Protein AF-A0A505ITY5-F1 (afdb_monomer_lite)

Structure (mmCIF, N/CA/C/O backbone):
data_AF-A0A505ITY5-F1
#
_entry.id   AF-A0A505ITY5-F1
#
loop_
_atom_site.group_PDB
_atom_site.id
_atom_site.type_symbol
_atom_site.label_atom_id
_atom_site.label_alt_id
_atom_site.label_comp_id
_atom_site.label_asym_id
_atom_site.label_entity_id
_atom_site.label_seq_id
_atom_site.pdbx_PDB_ins_code
_atom_site.Cartn_x
_atom_site.Cartn_y
_atom_site.Cartn_z
_atom_site.occupancy
_atom_site.B_iso_or_equiv
_atom_site.auth_seq_id
_atom_site.auth_comp_id
_atom_site.auth_asym_id
_atom_site.auth_atom_id
_atom_site.pdbx_PDB_model_num
ATOM 1 N N . MET A 1 1 ? 16.862 3.957 -28.356 1.00 78.31 1 MET A N 1
ATOM 2 C CA . MET A 1 1 ? 16.443 3.622 -26.975 1.00 78.31 1 MET A CA 1
ATOM 3 C C . MET A 1 1 ? 14.935 3.492 -26.855 1.00 78.31 1 MET A C 1
ATOM 5 O O . MET A 1 1 ? 14.497 2.538 -26.236 1.00 78.31 1 MET A O 1
ATOM 9 N N . GLU A 1 2 ? 14.154 4.356 -27.504 1.00 84.06 2 GLU A N 1
ATOM 10 C CA . GLU A 1 2 ? 12.683 4.319 -27.469 1.00 84.06 2 GLU A CA 1
ATOM 11 C C . GLU A 1 2 ? 12.071 2.951 -27.827 1.00 84.06 2 GLU A C 1
ATOM 13 O O . GLU A 1 2 ? 11.257 2.447 -27.065 1.00 84.06 2 GLU A O 1
ATOM 18 N N . ILE A 1 3 ? 12.559 2.287 -28.886 1.00 87.94 3 ILE A N 1
ATOM 19 C CA . ILE A 1 3 ? 12.124 0.929 -29.291 1.00 87.94 3 ILE A CA 1
ATOM 20 C C . ILE A 1 3 ? 12.346 -0.120 -28.182 1.00 87.94 3 ILE A C 1
ATOM 22 O O . ILE A 1 3 ? 11.556 -1.040 -28.003 1.00 87.94 3 ILE A O 1
ATOM 26 N N . VAL A 1 4 ? 13.437 0.004 -27.422 1.00 89.62 4 VAL A N 1
ATOM 27 C CA . VAL A 1 4 ? 13.762 -0.921 -26.322 1.00 89.62 4 VAL A CA 1
ATOM 28 C C . VAL A 1 4 ? 12.863 -0.639 -25.123 1.00 89.62 4 VAL A C 1
ATOM 30 O O . VAL A 1 4 ? 12.391 -1.569 -24.475 1.00 89.62 4 VAL A O 1
ATOM 33 N N . GLU A 1 5 ? 12.617 0.638 -24.825 1.00 88.31 5 GLU A N 1
ATOM 34 C CA . GLU A 1 5 ? 11.737 1.045 -23.731 1.00 88.31 5 GLU A CA 1
ATOM 35 C C . GLU A 1 5 ? 10.277 0.655 -23.982 1.00 88.31 5 GLU A C 1
ATOM 37 O O . GLU A 1 5 ? 9.634 0.147 -23.061 1.00 88.31 5 GLU A O 1
ATOM 42 N N . SER A 1 6 ? 9.768 0.842 -25.205 1.00 89.44 6 SER A N 1
ATOM 43 C CA . SER A 1 6 ? 8.417 0.411 -25.582 1.00 89.44 6 SER A CA 1
ATOM 44 C C . SER A 1 6 ? 8.291 -1.105 -25.491 1.00 89.44 6 SER A C 1
ATOM 46 O O . SER A 1 6 ? 7.413 -1.596 -24.791 1.00 89.44 6 SER A O 1
ATOM 48 N N . PHE A 1 7 ? 9.248 -1.849 -26.052 1.00 92.62 7 PHE A N 1
ATOM 49 C CA . PHE A 1 7 ? 9.270 -3.307 -25.959 1.00 92.62 7 PHE A CA 1
ATOM 50 C C . PHE A 1 7 ? 9.279 -3.808 -24.507 1.00 92.62 7 PHE A C 1
ATOM 52 O O . PHE A 1 7 ? 8.500 -4.690 -24.150 1.00 92.62 7 PHE A O 1
ATOM 59 N N . ILE A 1 8 ? 10.119 -3.228 -23.640 1.00 91.00 8 ILE A N 1
ATOM 60 C CA . ILE A 1 8 ? 10.163 -3.581 -22.212 1.00 91.00 8 ILE A CA 1
ATOM 61 C C . ILE A 1 8 ? 8.821 -3.304 -21.524 1.00 91.00 8 ILE A C 1
ATOM 63 O O . ILE A 1 8 ? 8.371 -4.123 -20.715 1.00 91.00 8 ILE A O 1
ATOM 67 N N . SER A 1 9 ? 8.187 -2.174 -21.835 1.00 87.12 9 SER A N 1
ATOM 68 C CA . SER A 1 9 ? 6.898 -1.775 -21.268 1.00 87.12 9 SER A CA 1
ATOM 69 C C . SER A 1 9 ? 5.759 -2.693 -21.722 1.00 87.12 9 SER A C 1
ATOM 71 O O . SER A 1 9 ? 5.058 -3.262 -20.880 1.00 87.12 9 SER A O 1
ATOM 73 N N . ASP A 1 10 ? 5.614 -2.891 -23.032 1.00 89.31 10 ASP A N 1
ATOM 74 C CA . ASP A 1 10 ? 4.511 -3.631 -23.655 1.00 89.31 10 ASP A CA 1
ATOM 75 C C . ASP A 1 10 ? 4.533 -5.107 -23.251 1.00 89.31 10 ASP A C 1
ATOM 77 O O . ASP A 1 10 ? 3.523 -5.683 -22.839 1.00 89.31 10 ASP A O 1
ATOM 81 N N . GLU A 1 11 ? 5.724 -5.707 -23.251 1.00 89.94 11 GLU A N 1
ATOM 82 C CA . GLU A 1 11 ? 5.928 -7.098 -22.854 1.00 89.94 11 GLU A CA 1
ATOM 83 C C . GLU A 1 11 ? 6.046 -7.284 -21.333 1.00 89.94 11 GLU A C 1
ATOM 85 O O . GLU A 1 11 ? 6.243 -8.412 -20.857 1.00 89.94 11 GLU A O 1
ATOM 90 N N . LYS A 1 12 ? 5.922 -6.198 -20.554 1.00 87.88 12 LYS A N 1
ATOM 91 C CA . LYS A 1 12 ? 6.023 -6.173 -19.085 1.00 87.88 12 LYS A CA 1
AT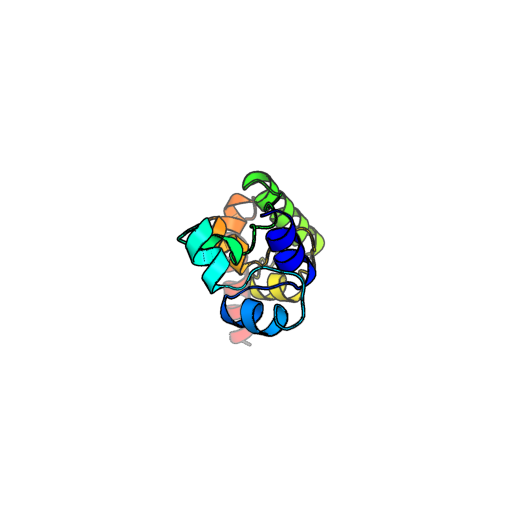OM 92 C C . LYS A 1 12 ? 7.301 -6.855 -18.580 1.00 87.88 12 LYS A C 1
ATOM 94 O O . LYS A 1 12 ? 7.276 -7.625 -17.614 1.00 87.88 12 LYS A O 1
ATOM 99 N N . ILE A 1 13 ? 8.425 -6.589 -19.241 1.00 90.56 13 ILE A N 1
ATOM 100 C CA . ILE A 1 13 ? 9.725 -7.200 -18.958 1.00 90.56 13 ILE A CA 1
ATOM 101 C C . ILE A 1 13 ? 10.312 -6.589 -17.681 1.00 90.56 13 ILE A C 1
ATOM 103 O O . ILE A 1 13 ? 10.485 -5.381 -17.570 1.00 90.56 13 ILE A O 1
ATOM 107 N N . ARG A 1 14 ? 10.643 -7.437 -16.698 1.00 86.81 14 ARG A N 1
ATOM 108 C CA . ARG A 1 14 ? 11.134 -7.002 -15.370 1.00 86.81 14 ARG A CA 1
ATOM 109 C C . ARG A 1 14 ? 12.539 -7.482 -15.019 1.00 86.81 14 ARG A C 1
ATOM 111 O O . ARG A 1 14 ? 13.006 -7.266 -13.904 1.00 86.81 14 ARG A O 1
ATOM 118 N N . SER A 1 15 ? 13.207 -8.191 -15.923 1.00 91.56 15 SER A N 1
ATOM 119 C CA . SER A 1 15 ? 14.556 -8.702 -15.685 1.00 91.56 15 SER A CA 1
ATOM 120 C C . SER A 1 15 ? 15.318 -8.901 -16.988 1.00 91.56 15 SER A C 1
ATOM 122 O O 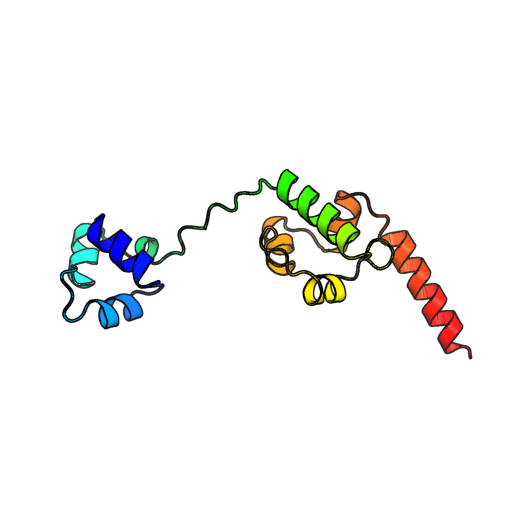. SER A 1 15 ? 14.719 -9.133 -18.036 1.00 91.56 15 SER A O 1
ATOM 124 N N . GLN A 1 16 ? 16.650 -8.877 -16.893 1.00 93.25 16 GLN A N 1
ATOM 125 C CA . GLN A 1 16 ? 17.561 -9.149 -18.012 1.00 93.25 16 GLN A CA 1
ATOM 126 C C . GLN A 1 16 ? 17.268 -10.505 -18.671 1.00 93.25 16 GLN A C 1
ATOM 128 O O . GLN A 1 16 ? 17.173 -10.591 -19.888 1.00 93.25 16 GLN A O 1
ATOM 133 N N . ARG A 1 17 ? 17.036 -11.548 -17.863 1.00 92.31 17 ARG A N 1
ATOM 134 C CA . ARG A 1 17 ? 16.710 -12.889 -18.367 1.00 92.31 17 ARG A CA 1
ATOM 135 C C . ARG A 1 17 ? 15.387 -12.914 -19.133 1.00 92.31 17 ARG A C 1
ATOM 137 O O . ARG A 1 17 ? 15.302 -13.537 -20.180 1.00 92.31 17 ARG A O 1
ATOM 144 N N . ASN A 1 18 ? 14.358 -12.240 -18.616 1.00 93.25 18 ASN A N 1
ATOM 145 C CA . ASN A 1 18 ? 13.060 -12.158 -19.290 1.00 93.25 18 ASN A CA 1
ATOM 146 C C . ASN A 1 18 ? 13.190 -11.409 -20.628 1.00 93.25 18 ASN A C 1
ATOM 148 O O . ASN A 1 18 ? 12.643 -11.857 -21.632 1.00 93.25 18 ASN A O 1
ATOM 152 N N . TYR A 1 19 ? 13.993 -10.339 -20.653 1.00 94.69 19 TYR A N 1
ATOM 153 C CA . TYR A 1 19 ? 14.315 -9.612 -21.877 1.00 94.69 19 TYR A CA 1
ATOM 154 C C . TYR A 1 19 ? 14.955 -10.514 -22.926 1.00 94.69 19 TYR A C 1
ATOM 156 O O . TYR A 1 19 ? 14.466 -10.571 -24.045 1.00 94.69 19 TYR A O 1
ATOM 164 N N . GLU A 1 20 ? 16.009 -11.248 -22.563 1.00 93.56 20 GLU A N 1
ATOM 165 C CA . GLU A 1 20 ? 16.706 -12.135 -23.497 1.00 93.56 20 GLU A CA 1
ATOM 166 C C . GLU A 1 20 ? 15.779 -13.200 -24.072 1.00 93.56 20 GLU A C 1
ATOM 168 O O . GLU A 1 20 ? 15.774 -13.389 -25.283 1.00 93.56 20 GLU A O 1
ATOM 173 N N . THR A 1 21 ? 14.946 -13.833 -23.240 1.00 94.31 21 THR A N 1
ATOM 174 C CA . THR A 1 21 ? 13.972 -14.826 -23.711 1.00 94.31 21 THR A CA 1
ATOM 175 C C . THR A 1 21 ? 12.969 -14.223 -24.697 1.00 94.31 21 THR A C 1
ATOM 177 O O . THR A 1 21 ? 12.650 -14.855 -25.700 1.00 94.31 21 THR A O 1
ATOM 180 N N . LYS A 1 22 ? 12.456 -13.017 -24.427 1.00 93.12 22 LYS A N 1
ATOM 181 C CA . LYS A 1 22 ? 11.422 -12.385 -25.260 1.00 93.12 22 LYS A CA 1
ATOM 182 C C . LYS A 1 22 ? 11.965 -11.679 -26.501 1.00 93.12 22 LYS A C 1
ATOM 184 O O . LYS A 1 22 ? 11.226 -11.514 -27.465 1.00 93.12 22 LYS A O 1
ATOM 189 N N . ALA A 1 23 ? 13.222 -11.248 -26.473 1.00 92.56 23 ALA A N 1
ATOM 190 C CA . ALA A 1 23 ? 13.877 -10.560 -27.581 1.00 92.56 23 ALA A CA 1
ATOM 191 C C . ALA A 1 23 ? 14.215 -11.501 -28.750 1.00 92.56 23 ALA A C 1
ATOM 193 O O . ALA A 1 23 ? 14.454 -11.032 -29.860 1.00 92.56 23 ALA A O 1
ATOM 194 N N . VAL A 1 24 ? 14.237 -12.823 -28.530 1.00 91.12 24 VAL A N 1
ATOM 195 C CA . VAL A 1 24 ? 14.524 -13.799 -29.591 1.00 91.12 24 VAL A CA 1
ATOM 196 C C . VAL A 1 24 ? 13.496 -13.676 -30.718 1.00 91.12 24 VAL A C 1
ATOM 198 O O . VAL A 1 24 ? 12.294 -13.796 -30.494 1.00 91.12 24 VAL A O 1
ATOM 201 N N . GLY A 1 25 ? 13.978 -13.444 -31.942 1.00 88.38 25 GLY A N 1
ATOM 202 C CA . GLY A 1 25 ? 13.126 -13.297 -33.126 1.00 88.38 25 GLY A CA 1
ATOM 203 C C . GLY A 1 25 ? 12.347 -11.978 -33.187 1.00 88.38 25 GLY A C 1
ATOM 204 O O . GLY A 1 25 ? 11.442 -11.846 -34.008 1.00 88.38 25 GLY A O 1
ATOM 205 N N . ARG A 1 26 ? 12.674 -11.006 -32.329 1.00 90.31 26 ARG A N 1
ATOM 206 C CA . ARG A 1 26 ? 12.122 -9.648 -32.360 1.00 90.31 26 ARG A CA 1
ATOM 207 C C . ARG A 1 26 ? 13.154 -8.673 -32.916 1.00 90.31 26 ARG A C 1
ATOM 209 O O . ARG A 1 26 ? 14.354 -8.869 -32.742 1.00 90.31 26 ARG A O 1
ATOM 216 N N . ASP A 1 27 ? 12.674 -7.600 -33.536 1.00 91.88 27 ASP A N 1
ATOM 217 C CA . ASP A 1 27 ? 13.519 -6.508 -34.032 1.00 91.88 27 ASP A CA 1
ATOM 218 C C . ASP A 1 27 ? 13.924 -5.560 -32.888 1.00 91.88 27 ASP A C 1
ATOM 220 O O . ASP A 1 27 ? 13.522 -4.400 -32.814 1.00 91.88 27 ASP A O 1
ATOM 224 N N . VAL A 1 28 ? 14.657 -6.102 -31.912 1.00 92.31 28 VAL A N 1
ATOM 225 C CA . VAL A 1 28 ? 15.178 -5.356 -30.761 1.00 92.31 28 VAL A CA 1
ATOM 226 C C . VAL A 1 28 ? 16.637 -5.740 -30.487 1.00 92.31 28 VAL A C 1
ATOM 228 O O . VAL A 1 28 ? 17.023 -6.898 -30.666 1.00 92.31 28 VAL A O 1
ATOM 231 N N . PRO A 1 29 ? 17.482 -4.801 -30.022 1.00 93.38 29 PRO A N 1
ATOM 232 C CA . PRO A 1 29 ? 18.871 -5.092 -29.688 1.00 93.38 29 PRO A CA 1
ATOM 233 C C . PRO A 1 29 ? 19.022 -6.203 -28.643 1.00 93.38 29 PRO A C 1
ATOM 235 O O . PRO A 1 29 ? 18.295 -6.248 -27.650 1.00 93.38 29 PRO A O 1
ATOM 238 N N . SER A 1 30 ? 20.043 -7.047 -28.807 1.00 93.25 30 SER A N 1
ATOM 239 C CA . SER A 1 30 ? 20.415 -8.030 -27.783 1.00 93.25 30 SER A CA 1
ATOM 240 C C . SER A 1 30 ? 20.836 -7.353 -26.471 1.00 93.25 30 SER A C 1
ATOM 242 O O . SER A 1 30 ? 21.313 -6.214 -26.469 1.00 93.25 30 SER A O 1
ATOM 244 N N . LEU A 1 31 ? 20.750 -8.074 -25.349 1.00 93.25 31 LEU A N 1
ATOM 245 C CA . LEU A 1 31 ? 21.205 -7.559 -24.053 1.00 93.25 31 LEU A CA 1
ATOM 246 C C . LEU A 1 31 ? 22.691 -7.155 -24.079 1.00 93.25 31 LEU A C 1
ATOM 248 O O . LEU A 1 31 ? 23.072 -6.141 -23.495 1.00 93.25 31 LEU A O 1
ATOM 252 N N . SER A 1 32 ? 23.525 -7.915 -24.790 1.00 92.62 32 SER A N 1
ATOM 253 C CA . SER A 1 32 ? 24.942 -7.602 -25.001 1.00 92.62 32 SER A CA 1
ATOM 254 C C . SER A 1 32 ? 25.135 -6.280 -25.743 1.00 92.62 32 SER A C 1
ATOM 256 O O . SER A 1 32 ? 26.005 -5.489 -25.380 1.00 92.62 32 SER A O 1
ATOM 258 N N . THR A 1 33 ? 24.304 -6.011 -26.750 1.00 93.31 33 THR A N 1
ATOM 259 C CA . THR A 1 33 ? 24.301 -4.736 -27.478 1.00 93.31 33 THR A CA 1
ATOM 260 C C . THR A 1 33 ? 23.886 -3.590 -26.558 1.00 93.31 33 THR A C 1
ATOM 262 O O . THR A 1 33 ? 24.562 -2.565 -26.525 1.00 93.31 33 THR A O 1
ATOM 265 N N . LEU A 1 34 ? 22.839 -3.777 -25.746 1.00 92.50 34 LEU A N 1
ATOM 266 C CA . LEU A 1 34 ? 22.402 -2.769 -24.774 1.00 92.50 34 LEU A CA 1
ATOM 267 C C . LEU A 1 34 ? 23.514 -2.417 -23.781 1.00 92.50 34 LEU A C 1
ATOM 269 O O . LEU A 1 34 ? 23.799 -1.240 -23.584 1.00 92.50 34 LEU A O 1
ATOM 273 N N . LYS A 1 35 ? 24.204 -3.416 -23.219 1.00 94.12 35 LYS A N 1
ATOM 274 C CA . LYS A 1 35 ? 25.326 -3.198 -22.290 1.00 94.12 35 LYS A CA 1
ATOM 275 C C . LYS A 1 35 ? 26.463 -2.384 -22.910 1.00 94.12 35 LYS A C 1
ATOM 277 O O . LYS A 1 35 ? 27.077 -1.589 -22.213 1.00 94.12 35 LYS A O 1
ATOM 282 N N . LYS A 1 36 ? 26.727 -2.537 -24.211 1.00 94.38 36 LYS A N 1
ATOM 283 C CA . LYS A 1 36 ? 27.739 -1.728 -24.914 1.00 94.38 36 LYS A CA 1
ATOM 284 C C . LYS A 1 36 ? 27.309 -0.273 -25.105 1.00 94.38 36 LYS A C 1
ATOM 286 O O . LYS A 1 36 ? 28.158 0.605 -25.063 1.00 94.38 36 LYS A O 1
ATOM 291 N N . ILE A 1 37 ? 26.017 -0.031 -25.324 1.00 90.31 37 ILE A N 1
ATOM 292 C CA . ILE A 1 37 ? 25.483 1.312 -25.597 1.00 90.31 37 ILE A CA 1
ATOM 293 C C . ILE A 1 37 ? 25.308 2.110 -24.303 1.00 90.31 37 ILE A C 1
ATOM 295 O O . ILE A 1 37 ? 25.710 3.267 -24.242 1.00 90.31 37 ILE A O 1
ATOM 299 N N . VAL A 1 38 ? 24.691 1.511 -23.278 1.00 88.75 38 VAL A N 1
ATOM 300 C CA . VAL A 1 38 ? 24.297 2.226 -22.049 1.00 88.75 38 VAL A CA 1
ATOM 301 C C . VAL A 1 38 ? 25.127 1.857 -20.819 1.00 88.75 38 VAL A C 1
ATOM 303 O O . VAL A 1 38 ? 24.962 2.462 -19.764 1.00 88.75 38 VAL A O 1
ATOM 306 N N . GLY A 1 39 ? 26.011 0.860 -20.919 1.00 91.12 39 GLY A N 1
ATOM 307 C CA . GLY A 1 39 ? 26.748 0.332 -19.774 1.00 91.12 39 GLY A CA 1
ATOM 308 C C . GLY A 1 39 ? 25.823 -0.428 -18.825 1.00 91.12 39 GLY A C 1
ATOM 309 O O . GLY A 1 39 ? 25.543 -1.616 -19.016 1.00 91.12 39 GLY A O 1
ATOM 310 N N . ASP A 1 40 ? 25.337 0.259 -17.791 1.00 89.94 40 ASP A N 1
ATOM 311 C CA . ASP A 1 40 ? 24.433 -0.333 -16.809 1.00 89.94 40 ASP A CA 1
ATOM 312 C C . ASP A 1 40 ? 22.998 -0.405 -17.340 1.00 89.94 40 ASP A C 1
ATOM 314 O O . ASP A 1 40 ? 22.271 0.582 -17.409 1.00 89.94 40 ASP A O 1
ATOM 318 N N . VAL A 1 41 ? 22.573 -1.621 -17.677 1.00 90.62 41 VAL A N 1
ATOM 319 C CA . VAL A 1 41 ? 21.224 -1.918 -18.176 1.00 90.62 41 VAL A CA 1
ATOM 320 C C . VAL A 1 41 ? 20.200 -2.153 -17.063 1.00 90.62 41 VAL A C 1
ATOM 322 O O . VAL A 1 41 ? 19.010 -2.256 -17.350 1.00 90.62 41 VAL A O 1
ATOM 325 N N . ARG A 1 42 ? 20.609 -2.255 -15.788 1.00 88.88 42 ARG A N 1
ATOM 326 C CA . ARG A 1 42 ? 19.682 -2.503 -14.663 1.00 88.88 42 ARG A CA 1
ATOM 327 C C . ARG A 1 42 ? 18.549 -1.470 -14.570 1.00 88.88 42 ARG A C 1
ATOM 329 O O . ARG A 1 42 ? 17.421 -1.900 -14.321 1.00 88.88 42 ARG A O 1
ATOM 336 N N . PRO A 1 43 ? 18.781 -0.160 -14.802 1.00 88.69 43 PRO A N 1
ATOM 337 C CA . PRO A 1 43 ? 17.715 0.838 -14.772 1.00 88.69 43 PRO A CA 1
ATOM 338 C C . PRO A 1 43 ? 16.601 0.589 -15.796 1.00 88.69 43 PRO A C 1
ATOM 340 O O . PRO A 1 43 ? 15.453 0.907 -15.501 1.00 88.69 43 PRO A O 1
ATOM 343 N N . LEU A 1 44 ? 16.903 -0.034 -16.944 1.00 87.94 44 LEU A N 1
ATOM 344 C CA . LEU A 1 44 ? 15.919 -0.315 -18.002 1.00 87.94 44 LEU A CA 1
ATOM 345 C C . LEU A 1 44 ? 14.824 -1.284 -17.547 1.00 87.94 44 LEU A C 1
ATOM 347 O O . LEU A 1 44 ? 13.699 -1.214 -18.024 1.00 87.94 44 LEU A O 1
ATOM 351 N N . PHE A 1 45 ? 15.150 -2.181 -16.616 1.00 88.06 45 PHE A N 1
ATOM 352 C CA . PHE A 1 45 ? 14.235 -3.211 -16.114 1.00 88.06 45 PHE A CA 1
ATOM 353 C C . PHE A 1 45 ? 13.621 -2.854 -14.765 1.00 88.06 45 PHE A C 1
ATOM 355 O O . PHE A 1 45 ? 12.842 -3.631 -14.205 1.00 88.06 45 PHE A O 1
ATOM 362 N N . ARG A 1 46 ? 13.988 -1.698 -14.201 1.00 81.38 46 ARG A N 1
ATOM 363 C CA . ARG A 1 46 ? 13.342 -1.203 -12.993 1.00 81.38 46 ARG A CA 1
ATOM 364 C C . ARG A 1 46 ? 11.903 -0.871 -13.363 1.00 81.38 46 ARG A C 1
ATOM 366 O O . ARG A 1 46 ? 11.657 -0.283 -14.412 1.00 81.38 46 ARG A O 1
ATOM 373 N N . LYS A 1 47 ? 10.947 -1.209 -12.492 1.00 68.88 47 LYS A N 1
ATOM 374 C CA . LYS A 1 47 ? 9.603 -0.634 -12.596 1.00 68.88 47 LYS A CA 1
ATOM 375 C C . LYS A 1 47 ? 9.828 0.883 -12.620 1.00 68.88 47 LYS A C 1
ATOM 377 O O . LYS A 1 47 ? 10.292 1.406 -11.605 1.00 68.88 47 LYS A O 1
ATOM 382 N N . LYS A 1 48 ? 9.591 1.562 -13.759 1.00 62.59 48 LYS A N 1
ATOM 383 C CA . LYS A 1 48 ? 9.328 3.009 -13.746 1.00 62.59 48 LYS A CA 1
ATOM 384 C C . LYS A 1 48 ? 8.244 3.102 -12.697 1.00 62.59 48 LYS A C 1
ATOM 386 O O . LYS A 1 48 ? 7.196 2.487 -12.897 1.00 62.59 48 LYS A O 1
ATOM 391 N N . GLU A 1 49 ? 8.574 3.636 -11.521 1.00 55.66 49 GLU A N 1
ATOM 392 C CA . GLU A 1 49 ? 7.592 3.784 -10.463 1.00 55.66 49 GLU A CA 1
ATOM 393 C C . GLU A 1 49 ? 6.427 4.461 -11.164 1.00 55.66 49 GLU A C 1
ATOM 395 O O . GLU A 1 49 ? 6.595 5.561 -11.695 1.00 55.66 49 GLU A O 1
ATOM 400 N N . GLU A 1 50 ? 5.314 3.732 -11.329 1.00 53.22 50 GLU A N 1
ATOM 401 C CA . GLU A 1 50 ? 4.048 4.356 -11.677 1.00 53.22 50 GLU A CA 1
ATOM 402 C C . GLU A 1 50 ? 4.010 5.504 -10.706 1.00 53.22 50 GLU A C 1
ATOM 404 O O . GLU A 1 50 ? 4.068 5.229 -9.502 1.00 53.22 50 GLU A O 1
ATOM 409 N N . LYS A 1 51 ? 4.136 6.735 -11.231 1.00 52.97 51 LYS A N 1
ATOM 410 C CA . LYS A 1 51 ? 4.160 7.960 -10.441 1.00 52.97 51 LYS A CA 1
ATOM 411 C C . LYS A 1 51 ? 3.184 7.686 -9.319 1.00 52.97 51 LYS A C 1
ATOM 413 O O . LYS A 1 51 ? 2.014 7.457 -9.615 1.00 52.97 51 LYS A O 1
ATOM 418 N N . ASN A 1 52 ? 3.662 7.525 -8.086 1.00 55.50 52 ASN A N 1
ATOM 419 C CA . ASN A 1 52 ? 2.749 7.368 -6.971 1.00 55.50 52 ASN A CA 1
ATOM 420 C C . ASN A 1 52 ? 2.067 8.733 -6.930 1.00 55.50 52 ASN A C 1
ATOM 422 O O . ASN A 1 52 ? 2.643 9.683 -6.413 1.00 55.50 52 ASN A O 1
ATOM 426 N N . LEU A 1 53 ? 0.939 8.853 -7.639 1.00 61.81 53 LEU A N 1
ATOM 427 C CA . LEU A 1 53 ? 0.340 10.129 -8.032 1.00 61.81 53 LEU A CA 1
ATOM 428 C C . LEU A 1 53 ? -0.059 10.935 -6.797 1.00 61.81 53 LEU A C 1
ATOM 430 O O . LEU A 1 53 ? -0.159 12.153 -6.866 1.00 61.81 53 LEU A O 1
ATOM 434 N N . LEU A 1 54 ? -0.251 10.238 -5.678 1.00 74.38 54 LEU A N 1
ATOM 435 C CA . LEU A 1 54 ? -0.550 10.819 -4.388 1.00 74.38 54 LEU A CA 1
ATOM 436 C C . LEU A 1 54 ? 0.733 11.319 -3.733 1.00 74.38 54 LEU A C 1
ATOM 438 O O . LEU A 1 54 ? 1.638 10.527 -3.450 1.00 74.38 54 LEU A O 1
ATOM 442 N N . THR A 1 55 ? 0.778 12.612 -3.422 1.00 88.06 55 THR A N 1
ATOM 443 C CA . THR A 1 55 ? 1.686 13.161 -2.406 1.00 88.06 55 THR A CA 1
ATOM 444 C C . THR A 1 55 ? 1.421 12.497 -1.050 1.00 88.06 55 THR A C 1
ATOM 446 O O . THR A 1 55 ? 0.386 11.859 -0.860 1.00 88.06 55 THR A O 1
ATOM 449 N N . ASP A 1 56 ? 2.335 12.625 -0.088 1.00 87.12 56 ASP A N 1
ATOM 450 C CA . ASP A 1 56 ?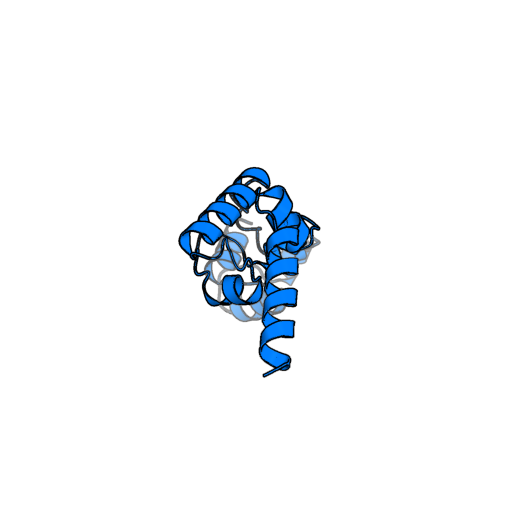 2.136 12.010 1.235 1.00 87.12 56 ASP A CA 1
ATOM 451 C C . ASP A 1 56 ? 0.872 12.542 1.926 1.00 87.12 56 ASP A C 1
ATOM 453 O O . ASP A 1 56 ? 0.116 11.773 2.509 1.00 87.12 56 ASP A O 1
ATOM 457 N N . PHE A 1 57 ? 0.569 13.832 1.760 1.00 89.25 57 PHE A N 1
ATOM 458 C CA . PHE A 1 57 ? -0.677 14.416 2.253 1.00 89.25 57 PHE A CA 1
ATOM 459 C C . PHE A 1 57 ? -1.917 13.790 1.595 1.00 89.25 57 PHE A C 1
ATOM 461 O O . PHE A 1 57 ? -2.841 13.367 2.284 1.00 89.25 57 PHE A O 1
ATOM 468 N N . GLN A 1 58 ? -1.930 13.674 0.263 1.00 91.94 58 GLN A N 1
ATOM 469 C CA . GLN A 1 58 ? -3.044 13.043 -0.454 1.00 91.94 58 GLN A CA 1
ATOM 470 C C . GLN A 1 58 ? -3.202 11.569 -0.075 1.00 91.94 58 GLN A C 1
ATOM 472 O O . GLN A 1 58 ? -4.320 11.083 0.043 1.00 91.94 58 GLN A O 1
ATOM 477 N N . LEU A 1 59 ? -2.093 10.865 0.157 1.00 92.56 59 LEU A N 1
ATOM 478 C CA . LEU A 1 59 ? -2.104 9.478 0.604 1.00 92.56 59 LEU A CA 1
ATOM 479 C C . LEU A 1 59 ? -2.807 9.324 1.957 1.00 92.56 59 LEU A C 1
ATOM 481 O O . LEU A 1 59 ? -3.618 8.415 2.120 1.00 92.56 59 LEU A O 1
ATOM 485 N N . LEU A 1 60 ? -2.503 10.205 2.912 1.00 93.94 60 LEU A N 1
ATOM 486 C CA . LEU A 1 60 ? -3.122 10.204 4.237 1.00 93.94 60 LEU A CA 1
ATOM 487 C C . LEU A 1 60 ? -4.613 10.555 4.170 1.00 93.94 60 LEU A C 1
ATOM 489 O O . LEU A 1 60 ? -5.423 9.902 4.827 1.00 93.94 60 LEU A O 1
ATOM 493 N N . MET A 1 61 ? -4.984 11.528 3.335 1.00 94.12 61 MET A N 1
ATOM 494 C CA . MET A 1 61 ? -6.388 11.887 3.121 1.00 94.12 61 MET A CA 1
ATOM 495 C C . MET A 1 61 ? -7.181 10.735 2.499 1.00 94.12 61 MET A C 1
ATOM 497 O O . MET A 1 61 ? -8.227 10.364 3.021 1.00 94.12 61 MET A O 1
ATOM 501 N N . GLU A 1 62 ? -6.666 10.110 1.440 1.00 93.75 62 GLU A N 1
ATOM 502 C CA . GLU A 1 62 ? -7.319 8.955 0.814 1.00 93.75 62 GLU A CA 1
ATOM 503 C C . GLU A 1 62 ? -7.411 7.767 1.787 1.00 93.75 62 GLU A C 1
ATOM 505 O O . GLU A 1 62 ? -8.435 7.088 1.829 1.00 93.75 62 GLU A O 1
ATOM 510 N N . LEU A 1 63 ? -6.386 7.533 2.621 1.00 94.94 63 LEU A N 1
ATOM 511 C CA . LEU A 1 63 ? -6.422 6.499 3.662 1.00 94.94 63 LEU A CA 1
ATOM 512 C C . LEU A 1 63 ? -7.558 6.748 4.661 1.00 94.94 63 LEU A C 1
ATOM 514 O O . LEU A 1 63 ? -8.283 5.814 5.009 1.00 94.94 63 LEU A O 1
ATOM 518 N N . ARG A 1 64 ? -7.720 7.997 5.107 1.00 95.38 64 ARG A N 1
ATOM 519 C CA . ARG A 1 64 ? -8.789 8.403 6.022 1.00 95.38 64 ARG A CA 1
ATOM 520 C C . ARG A 1 64 ? -10.168 8.164 5.418 1.00 95.38 64 ARG A C 1
ATOM 522 O O . ARG A 1 64 ? -11.009 7.536 6.057 1.00 95.38 64 ARG A O 1
ATOM 529 N N . GLU A 1 65 ? -10.381 8.629 4.193 1.00 94.69 65 GLU A N 1
ATOM 530 C CA . GLU A 1 65 ? -11.660 8.471 3.498 1.00 94.69 65 GLU A CA 1
ATOM 531 C C . GLU A 1 65 ? -11.988 6.997 3.242 1.00 94.69 65 GLU A C 1
ATOM 533 O O . GLU A 1 65 ? -13.131 6.579 3.406 1.00 94.69 65 GLU A O 1
ATOM 538 N N . GLU A 1 66 ? -10.990 6.169 2.929 1.00 94.88 66 GLU A N 1
ATOM 539 C CA . GLU A 1 66 ? -11.192 4.728 2.766 1.00 94.88 66 GLU A CA 1
ATOM 540 C C . GLU A 1 66 ? -11.575 4.043 4.087 1.00 94.88 66 GLU A C 1
ATOM 542 O O . GLU A 1 66 ? -12.422 3.152 4.087 1.00 94.88 66 GLU A O 1
ATOM 547 N N . ILE A 1 67 ? -10.995 4.449 5.221 1.00 95.25 67 ILE A N 1
ATOM 548 C CA . ILE A 1 67 ? -11.382 3.924 6.542 1.00 95.25 67 ILE A CA 1
ATOM 549 C C . ILE A 1 67 ? -12.849 4.242 6.844 1.00 95.25 67 ILE A C 1
ATOM 551 O O . ILE A 1 67 ? -13.577 3.340 7.263 1.00 95.25 67 ILE A O 1
ATOM 555 N N . ILE A 1 68 ? -13.277 5.478 6.576 1.00 94.62 68 ILE A N 1
ATOM 556 C CA . ILE A 1 68 ? -14.667 5.928 6.752 1.00 94.62 68 ILE A CA 1
ATOM 557 C C . ILE A 1 68 ? -15.601 5.167 5.810 1.00 94.62 68 ILE A C 1
ATOM 559 O O . ILE A 1 68 ? -16.616 4.616 6.227 1.00 94.62 68 ILE A O 1
ATOM 563 N N . ARG A 1 69 ? -15.229 5.040 4.531 1.00 95.19 69 ARG A N 1
ATOM 564 C CA . ARG A 1 69 ? -16.003 4.290 3.530 1.00 95.19 69 ARG A CA 1
ATOM 565 C C . ARG A 1 69 ? -16.214 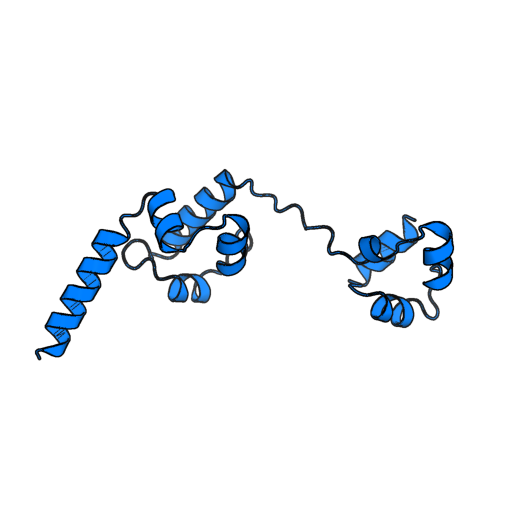2.828 3.931 1.00 95.19 69 ARG A C 1
ATOM 567 O O . ARG A 1 69 ? -17.227 2.230 3.573 1.00 95.19 69 ARG A O 1
ATOM 574 N N . LEU A 1 70 ? -15.245 2.238 4.629 1.00 94.25 70 LEU A N 1
ATOM 575 C CA . LEU A 1 70 ? -15.301 0.859 5.107 1.00 94.25 70 LEU A CA 1
ATOM 576 C C . LEU A 1 70 ? -16.003 0.705 6.468 1.00 94.25 70 LEU A C 1
ATOM 578 O O . LEU A 1 70 ? -16.167 -0.435 6.908 1.00 94.25 70 LEU A O 1
ATOM 582 N N . GLY A 1 71 ? -16.407 1.797 7.127 1.00 93.88 71 GLY A N 1
ATOM 583 C CA . GLY A 1 71 ? -17.030 1.760 8.453 1.00 93.88 71 GLY A CA 1
ATOM 584 C C . GLY A 1 71 ? -16.083 1.233 9.535 1.00 93.88 71 GLY A C 1
ATOM 585 O O . GLY A 1 71 ? -16.490 0.461 10.406 1.00 93.88 71 GLY A O 1
ATOM 586 N N . LEU A 1 72 ? -14.784 1.526 9.415 1.00 93.69 72 LEU A N 1
ATOM 587 C CA . LEU A 1 72 ? -13.746 1.003 10.304 1.00 93.69 72 LEU A CA 1
ATOM 588 C C . LEU A 1 72 ? -13.325 1.990 11.397 1.00 93.69 72 LEU A C 1
ATOM 590 O O . LEU A 1 72 ? -12.406 1.665 12.142 1.00 93.69 72 LEU A O 1
ATOM 594 N N . GLU A 1 73 ? -13.969 3.144 11.542 1.00 93.00 73 GLU A N 1
ATOM 595 C CA . GLU A 1 73 ? -13.578 4.214 12.472 1.00 93.00 73 GLU A CA 1
ATOM 596 C C . GLU A 1 73 ? -13.505 3.753 13.933 1.00 93.00 73 GLU A C 1
ATOM 598 O O . GLU A 1 73 ? -12.651 4.216 14.681 1.00 93.00 73 GLU A O 1
ATOM 603 N N . GLU A 1 74 ? -14.365 2.816 14.339 1.00 87.62 74 GLU A N 1
ATOM 604 C CA . GLU A 1 74 ? -14.437 2.318 15.721 1.00 87.62 74 GLU A CA 1
ATOM 605 C C . GLU A 1 74 ? -13.539 1.099 15.987 1.00 87.62 74 GLU A C 1
ATOM 607 O O . GLU A 1 74 ? -13.309 0.716 17.135 1.00 87.62 74 GLU A O 1
ATOM 612 N N . ASP A 1 75 ? -13.025 0.458 14.936 1.00 87.19 75 ASP A N 1
ATOM 613 C CA . ASP A 1 75 ? -12.183 -0.735 15.043 1.00 87.19 75 ASP A CA 1
ATOM 614 C C . ASP A 1 75 ? -10.727 -0.411 14.686 1.00 87.19 75 ASP A C 1
ATOM 616 O O . ASP A 1 75 ? -9.797 -0.821 15.381 1.00 87.19 75 ASP A O 1
ATOM 620 N N . LEU A 1 76 ? -10.513 0.329 13.602 1.00 91.62 76 LEU A N 1
ATOM 621 C CA . LEU A 1 76 ? -9.209 0.685 13.043 1.00 91.62 76 LEU A CA 1
ATOM 622 C C . LEU A 1 76 ? -8.280 -0.529 12.890 1.00 91.62 76 LEU A C 1
ATOM 624 O O . LEU A 1 76 ? -7.061 -0.430 13.010 1.00 91.62 76 LEU A O 1
ATOM 628 N N . SER A 1 77 ? -8.841 -1.713 12.632 1.00 92.19 77 SER A N 1
ATOM 629 C CA . SER A 1 77 ? -8.059 -2.932 12.450 1.00 92.19 77 SER A CA 1
ATOM 630 C C . SER A 1 77 ? -7.383 -2.935 11.082 1.00 92.19 77 SER A C 1
ATOM 632 O O . SER A 1 77 ? -8.046 -3.087 10.054 1.00 92.19 77 SER A O 1
ATOM 634 N N . MET A 1 78 ? -6.048 -2.886 11.069 1.00 94.06 78 MET A N 1
ATOM 635 C CA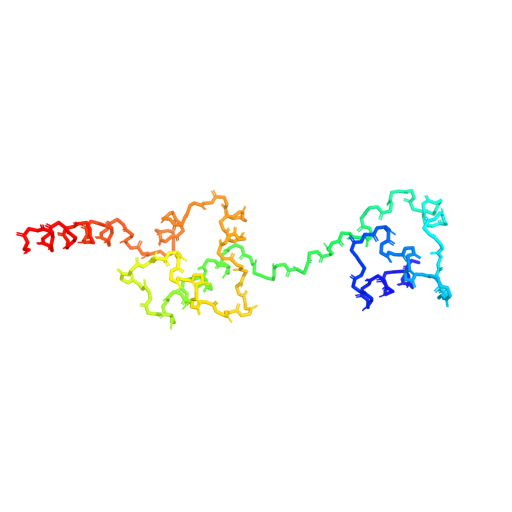 . MET A 1 78 ? -5.247 -3.037 9.848 1.00 94.06 78 MET A CA 1
ATOM 636 C C . MET A 1 78 ? -5.593 -4.325 9.087 1.00 94.06 78 MET A C 1
ATOM 638 O O . MET A 1 78 ? -5.651 -4.342 7.859 1.00 94.06 78 MET A O 1
ATOM 642 N N . THR A 1 79 ? -5.841 -5.425 9.802 1.00 93.31 79 THR A N 1
ATOM 643 C CA . THR A 1 79 ? -6.190 -6.711 9.185 1.00 93.31 79 THR A CA 1
ATOM 644 C C . THR A 1 79 ? -7.538 -6.645 8.478 1.00 93.31 79 THR A C 1
ATOM 646 O O . THR A 1 79 ? -7.659 -7.165 7.369 1.00 93.31 79 THR A O 1
ATOM 649 N N . LYS A 1 80 ? -8.549 -6.001 9.080 1.00 94.19 80 LYS A N 1
ATOM 650 C CA . LYS A 1 80 ? -9.843 -5.795 8.414 1.00 94.19 80 LYS A CA 1
ATOM 651 C C . LYS A 1 80 ? -9.709 -4.840 7.238 1.00 94.19 80 LYS A C 1
ATOM 653 O O . LYS A 1 80 ? -10.183 -5.175 6.158 1.00 94.19 80 LYS A O 1
ATOM 658 N N . PHE A 1 81 ? -8.984 -3.737 7.409 1.00 95.06 81 PHE A N 1
ATOM 659 C CA . PHE A 1 81 ? -8.692 -2.801 6.327 1.00 95.06 81 PHE A CA 1
ATOM 660 C C . PHE A 1 81 ? -8.068 -3.518 5.124 1.00 95.06 81 PHE A C 1
ATOM 662 O O . PHE A 1 81 ? -8.574 -3.413 4.018 1.00 95.06 81 PHE A O 1
ATOM 669 N N . ARG A 1 82 ? -7.041 -4.350 5.330 1.00 93.81 82 ARG A N 1
ATOM 670 C CA . ARG A 1 82 ? -6.399 -5.119 4.246 1.00 93.81 82 ARG A CA 1
ATOM 671 C C . ARG A 1 82 ? -7.326 -6.107 3.541 1.00 93.81 82 ARG A C 1
ATOM 673 O O . ARG A 1 82 ? -7.089 -6.412 2.380 1.00 93.81 82 ARG A O 1
ATOM 680 N N . LYS A 1 83 ? -8.316 -6.661 4.245 1.00 92.62 83 LYS A N 1
ATOM 681 C CA . LYS A 1 83 ? -9.284 -7.609 3.670 1.00 92.62 83 LYS A CA 1
ATOM 682 C C . LYS A 1 83 ? -10.389 -6.902 2.887 1.00 92.62 83 LYS A C 1
ATOM 684 O O . LYS A 1 83 ? -10.878 -7.454 1.906 1.00 92.62 83 LYS A O 1
ATOM 689 N N . LEU A 1 84 ? -10.809 -5.732 3.360 1.00 92.00 84 LEU A N 1
ATOM 690 C CA . LEU A 1 84 ? -11.963 -5.004 2.836 1.00 92.00 84 LEU A CA 1
ATOM 691 C C . LEU A 1 84 ? -11.580 -3.941 1.805 1.00 92.00 84 LEU A C 1
ATOM 693 O O . LEU A 1 84 ? -12.363 -3.671 0.895 1.00 92.00 84 LEU A O 1
ATOM 697 N N . SER A 1 85 ? -10.391 -3.352 1.929 1.00 88.00 85 SER A N 1
ATOM 698 C CA . SER A 1 85 ? -9.912 -2.346 0.994 1.00 88.00 85 SER A CA 1
ATOM 699 C C . SER A 1 85 ? -9.664 -2.981 -0.369 1.00 88.00 85 SER A C 1
ATOM 701 O O . SER A 1 85 ? -8.906 -3.942 -0.516 1.00 88.00 85 SER A O 1
ATOM 703 N N . LYS A 1 86 ? -10.349 -2.422 -1.363 1.00 82.31 86 LYS A N 1
ATOM 704 C CA . LYS A 1 86 ? -10.222 -2.743 -2.788 1.00 82.31 86 LYS A CA 1
ATOM 705 C C . LYS A 1 86 ? -10.048 -1.459 -3.602 1.00 82.31 86 LYS A C 1
ATOM 707 O O . LYS A 1 86 ? -10.467 -1.398 -4.749 1.00 82.31 86 LYS A O 1
ATOM 712 N N . SER A 1 87 ? -9.530 -0.407 -2.969 1.00 78.50 87 SER A N 1
ATOM 713 C CA . SER A 1 87 ? -9.356 0.887 -3.617 1.00 78.50 87 SER A CA 1
ATOM 714 C C . SER A 1 87 ? -8.226 0.809 -4.636 1.00 78.50 87 SER A C 1
ATOM 716 O O . SER A 1 87 ? -7.088 0.518 -4.275 1.00 78.50 87 SER A O 1
ATOM 718 N N . ASP A 1 88 ? -8.532 1.129 -5.893 1.00 79.69 88 ASP A N 1
ATOM 719 C CA . ASP A 1 88 ? -7.526 1.266 -6.953 1.00 79.69 88 ASP A CA 1
ATOM 720 C C . ASP A 1 88 ? -6.651 2.518 -6.766 1.00 79.69 88 ASP A C 1
ATOM 722 O O . ASP A 1 88 ? -5.591 2.643 -7.378 1.00 79.69 88 ASP A O 1
ATOM 726 N N . LYS A 1 89 ? -7.084 3.458 -5.912 1.00 82.44 89 LYS A N 1
ATOM 727 C CA . LYS A 1 89 ? -6.369 4.712 -5.635 1.00 82.44 89 LYS A CA 1
ATOM 728 C C . LYS A 1 89 ? -5.290 4.552 -4.571 1.00 82.44 89 LYS A C 1
ATOM 730 O O . LYS A 1 89 ? -4.278 5.250 -4.617 1.00 82.44 89 LYS A O 1
ATOM 735 N N . LEU A 1 90 ? -5.511 3.667 -3.599 1.00 87.50 90 LEU A N 1
ATOM 736 C CA . LEU A 1 90 ? -4.594 3.483 -2.483 1.00 87.50 90 LEU A CA 1
ATOM 737 C C . LEU A 1 90 ? -3.615 2.342 -2.751 1.00 87.50 90 LEU A C 1
ATOM 739 O O . LEU A 1 90 ? -4.016 1.240 -3.128 1.00 87.50 90 LEU A O 1
ATOM 743 N N . PRO A 1 91 ? -2.318 2.546 -2.476 1.00 87.75 91 PRO A N 1
ATOM 744 C CA . PRO A 1 91 ? -1.399 1.429 -2.410 1.00 87.75 91 PRO A CA 1
ATOM 745 C C . PRO A 1 91 ? -1.745 0.538 -1.205 1.00 87.75 91 PRO A C 1
ATOM 747 O O . PRO A 1 91 ? -2.450 0.935 -0.277 1.00 87.75 91 PRO A O 1
ATOM 750 N N . SER A 1 92 ? -1.210 -0.685 -1.190 1.00 90.12 92 SER A N 1
ATOM 751 C CA . SER A 1 92 ? -1.467 -1.618 -0.086 1.00 90.12 92 SER A CA 1
ATOM 752 C C . SER A 1 92 ? -1.071 -1.021 1.271 1.00 90.12 92 SER A C 1
ATOM 754 O O . SER A 1 92 ? -0.084 -0.291 1.356 1.00 90.12 92 SER A O 1
ATOM 756 N N . ALA A 1 93 ? -1.755 -1.409 2.353 1.00 92.19 93 ALA A N 1
ATOM 757 C CA . ALA A 1 93 ? -1.427 -0.928 3.701 1.00 92.19 93 ALA A CA 1
ATOM 758 C C . ALA A 1 93 ? 0.066 -1.096 4.050 1.00 92.19 93 ALA A C 1
ATOM 760 O O . ALA A 1 93 ? 0.674 -0.205 4.626 1.00 92.19 93 ALA A O 1
ATOM 761 N N . ILE A 1 94 ? 0.692 -2.203 3.635 1.00 91.75 94 ILE A N 1
ATOM 762 C CA . ILE A 1 94 ? 2.131 -2.443 3.845 1.00 91.75 94 ILE A CA 1
ATOM 763 C C . ILE A 1 94 ? 2.991 -1.428 3.083 1.00 91.75 94 ILE A C 1
ATOM 765 O O . ILE A 1 94 ? 3.999 -0.947 3.597 1.00 91.75 94 ILE A O 1
ATOM 769 N N . THR A 1 95 ? 2.594 -1.087 1.858 1.00 91.00 95 THR A N 1
ATOM 770 C CA . THR A 1 95 ? 3.260 -0.055 1.060 1.00 91.00 95 THR A CA 1
ATOM 771 C C . THR A 1 95 ? 3.130 1.316 1.713 1.00 91.00 95 THR A C 1
ATOM 773 O O . THR A 1 95 ? 4.118 2.044 1.729 1.00 91.00 95 THR A O 1
ATOM 776 N N . ILE A 1 96 ? 1.960 1.642 2.274 1.00 92.62 96 ILE A N 1
ATOM 777 C CA . ILE A 1 96 ? 1.731 2.895 3.007 1.00 92.62 96 ILE A CA 1
ATOM 778 C C . ILE A 1 96 ? 2.693 2.985 4.193 1.00 92.62 96 ILE A C 1
ATOM 780 O O . ILE A 1 96 ? 3.472 3.928 4.241 1.00 92.62 96 ILE A O 1
ATOM 784 N N . LEU A 1 97 ? 2.728 1.971 5.069 1.00 93.56 97 LEU A N 1
ATOM 785 C CA . LEU A 1 97 ? 3.625 1.946 6.237 1.00 93.56 97 LEU A CA 1
ATOM 786 C C . LEU A 1 97 ? 5.096 2.126 5.844 1.00 93.56 97 LEU A C 1
ATOM 788 O O . LEU A 1 97 ? 5.821 2.908 6.451 1.00 93.56 97 LEU A O 1
ATOM 792 N N . ARG A 1 98 ? 5.545 1.419 4.799 1.00 90.75 98 ARG A N 1
ATOM 793 C CA . ARG A 1 98 ? 6.928 1.523 4.316 1.00 90.75 98 ARG A CA 1
ATOM 794 C C . ARG A 1 98 ? 7.235 2.905 3.743 1.00 90.75 98 ARG A C 1
ATOM 796 O O . ARG A 1 98 ? 8.357 3.374 3.879 1.00 90.75 98 ARG A O 1
ATOM 803 N N . ARG A 1 99 ? 6.268 3.520 3.058 1.00 89.00 99 ARG A N 1
ATOM 804 C CA . ARG A 1 99 ? 6.426 4.839 2.439 1.00 89.00 99 ARG A CA 1
ATOM 805 C C . ARG A 1 99 ? 6.473 5.946 3.489 1.00 89.00 99 ARG A C 1
ATOM 807 O O . ARG A 1 99 ? 7.290 6.845 3.358 1.00 89.00 99 ARG A O 1
ATOM 814 N N . THR A 1 100 ? 5.623 5.871 4.508 1.00 88.88 100 THR A N 1
ATOM 815 C CA . THR A 1 100 ? 5.532 6.891 5.562 1.00 88.88 100 THR A CA 1
ATOM 816 C C . THR A 1 100 ? 6.518 6.667 6.705 1.00 88.88 100 THR A C 1
ATOM 818 O O . THR A 1 100 ? 6.742 7.582 7.489 1.00 88.88 100 THR A O 1
ATOM 821 N N . ASN A 1 101 ? 7.103 5.468 6.806 1.00 92.12 101 ASN A N 1
ATOM 822 C CA . ASN A 1 101 ? 7.927 5.031 7.934 1.00 92.12 101 ASN A CA 1
ATOM 823 C C . ASN A 1 101 ? 7.202 5.170 9.289 1.00 92.12 101 ASN A C 1
ATOM 825 O O . ASN A 1 101 ? 7.809 5.525 10.296 1.00 92.12 101 ASN A O 1
ATOM 829 N N . LYS A 1 102 ? 5.890 4.908 9.295 1.00 93.62 102 LYS A N 1
ATOM 830 C CA . LYS A 1 102 ? 5.019 4.973 10.477 1.00 93.62 102 LYS A CA 1
ATOM 831 C C . LYS A 1 102 ? 4.357 3.630 10.724 1.00 93.62 102 LYS A C 1
ATOM 833 O O . LYS A 1 102 ? 4.098 2.867 9.791 1.00 93.62 102 LYS A O 1
ATOM 838 N N . SER A 1 103 ? 4.065 3.345 11.983 1.00 95.38 103 SER A N 1
ATOM 839 C CA . SER A 1 103 ? 3.191 2.250 12.385 1.00 95.38 103 SER A CA 1
ATOM 840 C C . SER A 1 103 ? 1.733 2.549 12.026 1.00 95.38 103 SER A C 1
ATOM 842 O O . SER A 1 103 ? 1.348 3.684 11.749 1.00 95.38 103 SER A O 1
ATOM 844 N N . TRP A 1 104 ? 0.892 1.512 12.038 1.00 95.25 104 TRP A N 1
ATOM 845 C CA . TRP A 1 104 ? -0.537 1.692 11.785 1.00 95.25 104 TRP A CA 1
ATOM 846 C C . TRP A 1 104 ? -1.195 2.583 12.845 1.00 95.25 104 TRP A C 1
ATOM 848 O O . TRP A 1 104 ? -2.020 3.414 12.491 1.00 95.25 104 TRP A O 1
ATOM 858 N N . GLU A 1 105 ? -0.802 2.450 14.118 1.00 94.19 105 GLU A N 1
ATOM 859 C CA . GLU A 1 105 ? -1.346 3.269 15.213 1.00 94.19 105 GLU A CA 1
ATOM 860 C C . GLU A 1 105 ? -1.018 4.755 14.997 1.00 94.19 105 GLU A C 1
ATOM 862 O O . GLU A 1 105 ? -1.921 5.585 15.031 1.00 94.19 105 GLU A O 1
ATOM 867 N N . GLU A 1 106 ? 0.239 5.072 14.664 1.00 94.94 106 GLU A N 1
ATOM 868 C CA . GLU A 1 106 ? 0.672 6.443 14.356 1.00 94.94 106 GLU A CA 1
ATOM 869 C C . GLU A 1 106 ? -0.065 7.026 13.147 1.00 94.94 106 GLU A C 1
ATOM 871 O O . GLU A 1 106 ? -0.449 8.191 13.175 1.00 94.94 106 GLU A O 1
ATOM 876 N N . LEU A 1 107 ? -0.312 6.226 12.101 1.00 95.69 107 LEU A N 1
ATOM 877 C CA . LEU A 1 107 ? -1.099 6.676 10.950 1.00 95.69 107 LEU A CA 1
ATOM 878 C C . LEU A 1 107 ? -2.544 7.000 11.330 1.00 95.69 107 LEU A C 1
ATOM 880 O O . LEU A 1 107 ? -3.083 7.986 10.840 1.00 95.69 107 LEU A O 1
ATOM 884 N N . MET A 1 108 ? -3.177 6.179 12.174 1.00 96.12 108 MET A N 1
ATOM 885 C CA . MET A 1 108 ? -4.551 6.426 12.618 1.00 96.12 108 MET A CA 1
ATOM 886 C C . MET A 1 108 ? -4.642 7.702 13.458 1.00 96.12 108 MET A C 1
ATOM 888 O O . MET A 1 108 ? -5.560 8.493 13.255 1.00 96.12 108 MET A O 1
ATOM 892 N N . GLU A 1 109 ? -3.682 7.916 14.362 1.00 94.69 109 GLU A N 1
ATOM 893 C CA . GLU A 1 109 ? -3.588 9.146 15.155 1.00 94.69 109 GLU A CA 1
ATOM 894 C C . GLU A 1 109 ? -3.348 10.370 14.251 1.00 94.69 109 GLU A C 1
ATOM 896 O O . GLU A 1 109 ? -4.030 11.384 14.393 1.00 94.69 109 GLU A O 1
ATOM 901 N N . GLU A 1 110 ? -2.450 10.264 13.268 1.00 94.88 110 GLU A N 1
ATOM 902 C CA . GLU A 1 110 ? -2.127 11.348 12.332 1.00 94.88 110 GLU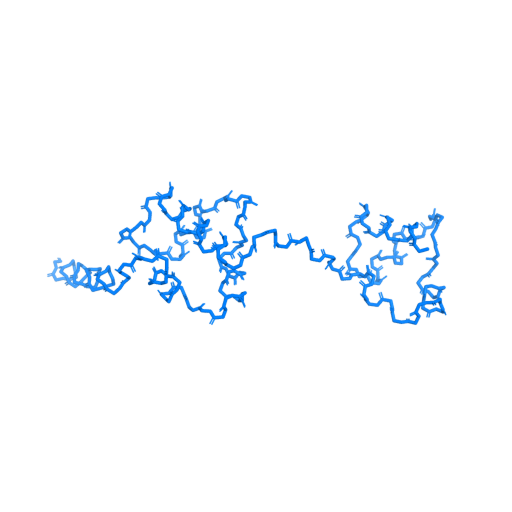 A CA 1
ATOM 903 C C . GLU A 1 110 ? -3.315 11.771 11.461 1.00 94.88 110 GLU A C 1
ATOM 905 O O . GLU A 1 110 ? -3.511 12.961 11.225 1.00 94.88 110 GLU A O 1
ATOM 910 N N . ILE A 1 111 ? -4.134 10.821 11.005 1.00 95.12 111 ILE A N 1
ATOM 911 C CA . ILE A 1 111 ? -5.337 11.124 10.211 1.00 95.12 111 ILE A CA 1
ATOM 912 C C . ILE A 1 111 ? -6.567 11.463 11.075 1.00 95.12 111 ILE A C 1
ATOM 914 O O . ILE A 1 111 ? -7.674 11.622 10.549 1.00 95.12 111 ILE A O 1
ATOM 918 N N . GLY A 1 112 ? -6.377 11.612 12.391 1.00 93.25 112 GLY A N 1
ATOM 919 C CA . GLY A 1 112 ? -7.356 12.186 13.312 1.00 93.25 112 GLY A CA 1
ATOM 920 C C . GLY A 1 112 ? -8.256 11.186 14.039 1.00 93.25 112 GLY A C 1
ATOM 921 O O . GLY A 1 112 ? -9.296 11.589 14.558 1.00 93.25 112 GLY A O 1
ATOM 922 N N . PHE A 1 113 ? -7.897 9.902 14.094 1.00 93.94 113 PHE A N 1
ATOM 923 C CA . PHE A 1 113 ? -8.626 8.910 14.883 1.00 93.94 113 PHE A CA 1
ATOM 924 C C . PHE A 1 113 ? -7.996 8.688 16.264 1.00 93.94 113 PHE A C 1
ATOM 926 O O . PHE A 1 113 ? -6.781 8.578 16.411 1.00 93.94 113 PHE A O 1
ATOM 933 N N . ASP A 1 114 ? -8.836 8.527 17.290 1.00 88.94 114 ASP A N 1
ATOM 934 C CA . ASP A 1 114 ? -8.387 8.200 18.649 1.00 88.94 114 ASP A CA 1
ATOM 935 C C . ASP A 1 114 ? -8.172 6.687 18.809 1.00 88.94 114 ASP A C 1
ATOM 937 O O . ASP A 1 114 ? -8.987 5.944 19.373 1.00 88.94 114 ASP A O 1
ATOM 941 N N . TYR A 1 115 ? -7.043 6.216 18.278 1.00 88.56 115 TYR A N 1
ATOM 942 C CA . TYR A 1 115 ? -6.686 4.802 18.301 1.00 88.56 115 TYR A CA 1
ATOM 943 C C . TYR A 1 115 ? -6.541 4.256 19.731 1.00 88.56 115 TYR A C 1
ATOM 945 O O . TYR A 1 115 ? -6.943 3.122 20.021 1.00 88.56 115 TYR A O 1
ATOM 953 N N . ARG A 1 116 ? -6.007 5.060 20.662 1.00 86.31 116 ARG A N 1
ATOM 954 C CA . ARG A 1 116 ? -5.816 4.652 22.064 1.00 86.31 116 ARG A CA 1
ATOM 955 C C . ARG A 1 116 ? -7.138 4.365 22.753 1.00 86.31 116 ARG A C 1
ATOM 957 O O . ARG A 1 116 ? -7.264 3.325 23.405 1.00 86.31 116 ARG A O 1
ATOM 964 N N . LYS A 1 117 ? -8.130 5.242 22.594 1.00 88.38 117 LYS A N 1
ATOM 965 C CA . LYS A 1 117 ? -9.462 5.047 23.174 1.00 88.38 117 LYS A CA 1
ATOM 966 C C . LYS A 1 117 ? -10.104 3.754 22.677 1.00 88.38 117 LYS A C 1
ATOM 968 O O . LYS A 1 117 ? -10.612 2.976 23.486 1.00 88.38 117 LYS A O 1
ATOM 973 N N . ILE A 1 118 ? -10.000 3.476 21.379 1.00 87.56 118 ILE A N 1
ATOM 974 C CA . ILE A 1 118 ? -10.513 2.245 20.761 1.00 87.56 118 ILE A CA 1
ATOM 975 C C . ILE A 1 118 ? -9.805 1.003 21.315 1.00 87.56 118 ILE A C 1
ATOM 977 O O . ILE A 1 118 ? -10.448 0.012 21.673 1.00 87.56 118 ILE A O 1
ATOM 981 N N . LYS A 1 119 ? -8.476 1.054 21.444 1.00 85.94 119 LYS A N 1
ATOM 982 C CA . LYS A 1 119 ? -7.672 -0.044 21.996 1.00 85.94 119 LYS A CA 1
ATOM 983 C C . LYS A 1 119 ? -8.072 -0.367 23.438 1.00 85.94 119 LYS A C 1
ATOM 985 O O . LYS A 1 119 ? -8.274 -1.537 23.762 1.00 85.94 119 LYS A O 1
ATOM 990 N N . ILE A 1 120 ? -8.243 0.654 24.281 1.00 88.00 120 ILE A N 1
ATOM 991 C CA . ILE A 1 120 ? -8.680 0.497 25.678 1.00 88.00 120 ILE A CA 1
ATOM 992 C C . ILE A 1 120 ? -10.081 -0.119 25.743 1.00 88.00 120 ILE A C 1
ATOM 994 O O . ILE A 1 120 ? -10.305 -1.046 26.522 1.00 88.00 120 ILE A O 1
ATOM 998 N N . TYR A 1 121 ? -11.017 0.365 24.921 1.00 87.31 121 TYR A N 1
ATOM 999 C CA . TYR A 1 121 ? -12.384 -0.156 24.881 1.00 87.31 121 TYR A CA 1
ATOM 1000 C C . TYR A 1 121 ? -12.412 -1.660 24.577 1.00 87.31 121 TYR A C 1
ATOM 1002 O O . TYR A 1 121 ? -12.984 -2.436 25.342 1.00 87.31 121 TYR A O 1
ATOM 1010 N N . LYS A 1 122 ? -11.705 -2.096 23.530 1.00 85.12 122 LYS A N 1
ATOM 1011 C CA . LYS A 1 122 ? -11.634 -3.516 23.151 1.00 85.12 122 LYS A CA 1
ATOM 1012 C C . LYS A 1 122 ? -10.999 -4.393 24.217 1.00 85.12 122 LYS A C 1
ATOM 1014 O O . LYS A 1 122 ? -11.431 -5.521 24.430 1.00 85.12 122 LYS A O 1
ATOM 1019 N N . GLN A 1 123 ? -9.954 -3.901 24.882 1.00 86.38 123 GLN A N 1
ATOM 1020 C CA . GLN A 1 123 ? -9.330 -4.640 25.978 1.00 86.38 123 GLN A CA 1
ATOM 1021 C C . GLN A 1 123 ? -10.319 -4.853 27.125 1.00 86.38 123 GLN A C 1
ATOM 1023 O O . GLN A 1 123 ? -10.423 -5.966 27.635 1.00 86.38 123 GLN A O 1
ATOM 1028 N N . ARG A 1 124 ? -11.082 -3.816 27.493 1.00 87.50 124 ARG A N 1
ATOM 1029 C CA . ARG A 1 124 ? -12.116 -3.907 28.533 1.00 87.50 124 ARG A CA 1
ATOM 1030 C C . ARG A 1 124 ? -13.231 -4.885 28.158 1.00 87.50 124 ARG A C 1
ATOM 1032 O O . ARG A 1 124 ? -13.575 -5.726 28.981 1.00 87.50 124 ARG A O 1
ATOM 1039 N N . ASP A 1 125 ? -13.744 -4.809 26.934 1.00 86.25 125 ASP A N 1
ATOM 1040 C CA . ASP A 1 125 ? -14.799 -5.702 26.429 1.00 86.25 125 ASP A CA 1
ATOM 1041 C C . ASP A 1 125 ? -14.338 -7.172 26.344 1.00 86.25 125 ASP A C 1
ATOM 1043 O O . ASP A 1 125 ? -15.056 -8.090 26.731 1.00 86.25 125 ASP A O 1
ATOM 1047 N N . ASN A 1 126 ? -13.091 -7.431 25.949 1.00 84.31 126 ASN A N 1
ATOM 1048 C CA . ASN A 1 126 ? -12.552 -8.794 25.969 1.00 84.31 126 ASN A CA 1
ATOM 1049 C C . ASN A 1 126 ? -12.394 -9.348 27.396 1.00 84.31 126 ASN A C 1
ATOM 1051 O O . ASN A 1 126 ? -12.610 -10.538 27.629 1.00 84.31 126 ASN A O 1
ATOM 1055 N N . LEU A 1 127 ? -12.016 -8.499 28.359 1.00 86.25 127 LEU A N 1
ATOM 1056 C CA . LEU A 1 127 ? -11.889 -8.890 29.766 1.00 86.25 127 LEU A CA 1
ATOM 1057 C C . LEU A 1 127 ? -13.248 -9.174 30.416 1.00 86.25 127 LEU A C 1
ATOM 1059 O O . LEU A 1 127 ? -13.330 -10.078 31.246 1.00 86.25 127 LEU A O 1
ATOM 1063 N N . SER A 1 128 ? -14.303 -8.435 30.056 1.00 80.69 128 SER A N 1
ATOM 1064 C CA . SER A 1 128 ? -15.658 -8.706 30.551 1.00 80.69 128 SER A CA 1
ATOM 1065 C C . SER A 1 128 ? -16.213 -10.009 29.979 1.00 80.69 128 SER A C 1
ATOM 1067 O O . SER A 1 128 ? -16.752 -10.814 30.731 1.00 80.69 128 SER A O 1
ATOM 1069 N N . ARG A 1 129 ? -16.002 -10.276 28.684 1.00 76.38 129 ARG A N 1
ATOM 1070 C CA . ARG A 1 129 ? -16.447 -11.518 28.027 1.00 76.38 129 ARG A CA 1
ATOM 1071 C C . ARG A 1 129 ? -15.768 -12.774 28.559 1.00 76.38 129 ARG A C 1
ATOM 1073 O O . ARG A 1 129 ? -16.389 -13.821 28.555 1.00 76.38 129 ARG A O 1
ATOM 1080 N N . LYS A 1 130 ? -14.515 -12.682 29.015 1.00 72.25 130 LYS A N 1
ATOM 1081 C CA . LYS A 1 130 ? -13.759 -13.825 29.560 1.00 72.25 130 LYS A CA 1
ATOM 1082 C C . LYS A 1 130 ? -14.152 -14.194 31.001 1.00 72.25 130 LYS A C 1
ATOM 1084 O O . LYS A 1 130 ? -13.725 -15.233 31.494 1.00 72.25 130 LYS A O 1
ATOM 1089 N N . LYS A 1 131 ? -14.890 -13.325 31.700 1.00 60.09 131 LYS A N 1
ATOM 1090 C CA . LYS A 1 131 ? -15.383 -13.579 33.066 1.00 60.09 131 LYS A CA 1
ATOM 1091 C C . LYS A 1 131 ? -16.725 -14.322 33.104 1.00 60.09 131 LYS A C 1
ATOM 1093 O O . LYS A 1 131 ? -17.095 -14.771 34.185 1.00 60.09 131 LYS A O 1
ATOM 1098 N N . ASN A 1 132 ? -17.404 -14.438 31.964 1.00 48.34 132 ASN A N 1
ATOM 1099 C CA . ASN A 1 132 ? -18.616 -15.238 31.771 1.00 48.34 132 ASN A CA 1
ATOM 1100 C C . ASN A 1 132 ? -18.279 -16.518 31.002 1.00 48.34 132 ASN A C 1
ATOM 1102 O O . ASN A 1 132 ? -19.056 -17.483 31.141 1.00 48.34 132 ASN A O 1
#

Secondary structure (DSSP, 8-state):
-HHHHHHHHHTT--SHHHHHHHHTTSSS--HHHHHHHHS--GGGGS-------S-HHHHHHHHHHHHHHTT-TTT--HHHHHHH---SSSPPHHHHHHHHT--HHHHHHHTT--HHHHHHHHHHHHHHHTT-

Foldseek 3Di:
DVVLLCVCVVQVAQDLVSCQVVCVPPPDDRPVRVCVPPVDCNVSNPPPPPPLVDDLVSQLVVVLVLCVVQVNLLPLDLVVSQVPDPDPNHDGPVVNCVVVVDDSLVSCVVSPGPSVVSVVVVVVVVVVVVVD

Sequence (132 aa):
MEIVESFISDEKIRSQRNYETKAVGRDVPSLSTLKKIVGDVRPLFRKKEEKNLLTDFQLLMELREEIIRLGLEEDLSMTKFRKLSKSDKLPSAITILRRTNKSWEELMEEIGFDYRKIKIYKQRDNLSRKKN

pLDDT: mean 88.01, std 9.45, range [48.34, 96.12]

Radius of gyration: 22.87 Å; chains: 1; bounding box: 46×30×67 Å